Protein AF-H9F473-F1 (afdb_monomer)

Organism: Macaca mulatta (NCBI:txid9544)

Mean predicted aligned error: 12.67 Å

Secondary structure (DSSP, 8-state):
-HHHHHHHTTTTEEEETTEEEE--HHHHHHHHTTS-HHHHHHHTTT--SSB-HHHHH-TT--SS-TTT-SSBSSGGGPPPP---------

Sequence (90 aa):
GLQTLLRNSHQVFRVVNGRVHIRDWREETLWETKQPEAKQRVLSKACKTRLCWFFTHHPDGCALSADCCPFAHGPAELRPPRTTPRKKIP

Structure (mmCIF, N/CA/C/O backbone):
data_AF-H9F473-F1
#
_entry.id   AF-H9F473-F1
#
loop_
_atom_site.group_PDB
_atom_site.id
_atom_site.type_symbol
_atom_site.label_atom_id
_atom_site.label_alt_id
_atom_site.label_comp_id
_atom_site.label_asym_id
_atom_site.label_entity_id
_atom_site.label_seq_id
_atom_site.pdbx_PDB_ins_code
_atom_site.Cartn_x
_atom_site.Cartn_y
_atom_site.Cartn_z
_atom_site.occupancy
_atom_site.B_iso_or_equiv
_atom_site.auth_seq_id
_atom_site.auth_comp_id
_atom_site.auth_asym_id
_atom_site.auth_atom_id
_atom_site.pdbx_PDB_model_num
ATOM 1 N N . GLY A 1 1 ? -20.392 -9.455 4.516 1.00 91.38 1 GLY A N 1
ATOM 2 C CA . GLY A 1 1 ? -21.264 -8.260 4.596 1.00 91.38 1 GLY A CA 1
ATOM 3 C C . GLY A 1 1 ? -20.441 -6.982 4.511 1.00 91.38 1 GLY A C 1
ATOM 4 O O . GLY A 1 1 ? -19.222 -7.076 4.400 1.00 91.38 1 GLY A O 1
ATOM 5 N N . LEU A 1 2 ? -21.068 -5.801 4.591 1.00 91.44 2 LEU A N 1
ATOM 6 C CA . LEU A 1 2 ? -20.387 -4.499 4.444 1.00 91.44 2 LEU A CA 1
ATOM 7 C C . LEU A 1 2 ? -19.218 -4.318 5.428 1.00 91.44 2 LEU A C 1
ATOM 9 O O . LEU A 1 2 ? -18.134 -3.910 5.032 1.00 91.44 2 LEU A O 1
ATOM 13 N N . GLN A 1 3 ? -19.388 -4.717 6.690 1.00 90.44 3 GLN A N 1
ATOM 14 C CA . GLN A 1 3 ? -18.310 -4.671 7.685 1.00 90.44 3 GLN A CA 1
ATOM 15 C C . GLN A 1 3 ? -17.081 -5.499 7.267 1.00 90.44 3 GLN A C 1
ATOM 17 O O . GLN A 1 3 ? -15.946 -5.074 7.480 1.00 90.44 3 GLN A O 1
ATOM 22 N N . THR A 1 4 ? -17.296 -6.668 6.657 1.00 93.69 4 THR A N 1
ATOM 23 C CA . THR A 1 4 ? -16.219 -7.515 6.122 1.00 93.69 4 THR A CA 1
ATOM 24 C C . THR A 1 4 ? -15.491 -6.809 4.986 1.00 93.69 4 THR A C 1
ATOM 26 O O . THR A 1 4 ? -14.266 -6.817 4.966 1.00 93.69 4 THR A O 1
ATOM 29 N N . LEU A 1 5 ? -16.231 -6.165 4.077 1.00 92.00 5 LEU A N 1
ATOM 30 C CA . LEU A 1 5 ? -15.663 -5.403 2.965 1.00 92.00 5 LEU A CA 1
ATOM 31 C C . LEU A 1 5 ? -14.785 -4.254 3.477 1.00 92.00 5 LEU A C 1
ATOM 33 O O . LEU A 1 5 ? -13.640 -4.137 3.059 1.00 92.00 5 LEU A O 1
ATOM 37 N N . LEU A 1 6 ? -15.275 -3.467 4.439 1.00 91.19 6 LEU A N 1
ATOM 38 C CA . LEU A 1 6 ? -14.520 -2.350 5.018 1.00 91.19 6 LEU A CA 1
ATOM 39 C C . LEU A 1 6 ? -13.242 -2.812 5.735 1.00 91.19 6 LEU A C 1
ATOM 41 O O . LEU A 1 6 ? -12.212 -2.152 5.637 1.00 91.19 6 LEU A O 1
ATOM 45 N N . ARG A 1 7 ? -13.289 -3.951 6.442 1.00 84.81 7 ARG A N 1
ATOM 46 C CA . ARG A 1 7 ? -12.113 -4.511 7.133 1.00 84.81 7 ARG A CA 1
ATOM 47 C C . ARG A 1 7 ? -11.107 -5.145 6.173 1.00 84.81 7 ARG A C 1
ATOM 49 O O . ARG A 1 7 ? -9.907 -4.972 6.361 1.00 84.81 7 ARG A O 1
ATOM 56 N N . ASN A 1 8 ? -11.578 -5.874 5.164 1.00 85.62 8 ASN A N 1
ATOM 57 C CA . ASN A 1 8 ? -10.704 -6.521 4.188 1.00 85.62 8 ASN A CA 1
ATOM 58 C C . ASN A 1 8 ? -10.026 -5.468 3.299 1.00 85.62 8 ASN A C 1
ATOM 60 O O . ASN A 1 8 ? -8.804 -5.425 3.179 1.00 85.62 8 ASN A O 1
ATOM 64 N N . SER A 1 9 ? -10.814 -4.521 2.794 1.00 85.44 9 SER A N 1
ATOM 65 C CA . SER A 1 9 ? -10.365 -3.431 1.927 1.00 85.44 9 SER A CA 1
ATOM 66 C C . SER A 1 9 ? -9.948 -2.181 2.713 1.00 85.44 9 SER A C 1
ATOM 68 O O . SER A 1 9 ? -10.191 -1.054 2.283 1.00 85.44 9 SER A O 1
ATOM 70 N N . HIS A 1 10 ? -9.275 -2.359 3.853 1.00 82.12 10 HIS A N 1
ATOM 71 C CA . HIS A 1 10 ? -8.728 -1.258 4.665 1.00 82.12 10 HIS A CA 1
ATOM 72 C C . HIS A 1 10 ? -7.693 -0.396 3.911 1.00 82.12 10 HIS A C 1
ATOM 74 O O . HIS A 1 10 ? -7.387 0.723 4.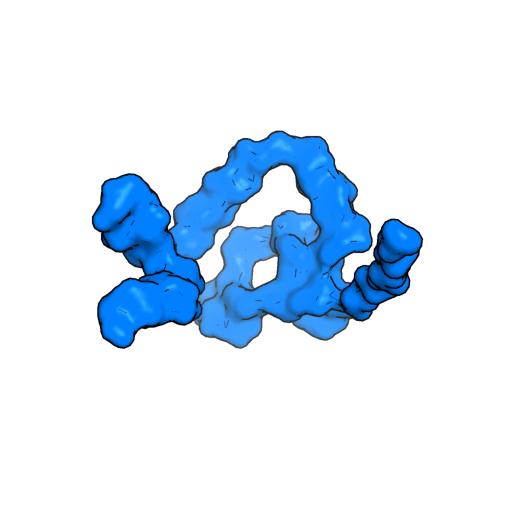323 1.00 82.12 10 HIS A O 1
ATOM 80 N N . GLN A 1 11 ? -7.166 -0.932 2.803 1.00 77.75 11 GLN A N 1
ATOM 81 C CA . GLN A 1 11 ? -6.295 -0.255 1.838 1.00 77.75 11 GLN A CA 1
ATOM 82 C C . GLN A 1 11 ? -7.022 0.787 0.982 1.00 77.75 11 GLN A C 1
ATOM 84 O O . GLN A 1 11 ? -6.396 1.481 0.203 1.00 77.75 11 GLN A O 1
ATOM 89 N N . VAL A 1 12 ? -8.347 0.851 1.056 1.00 83.06 12 VAL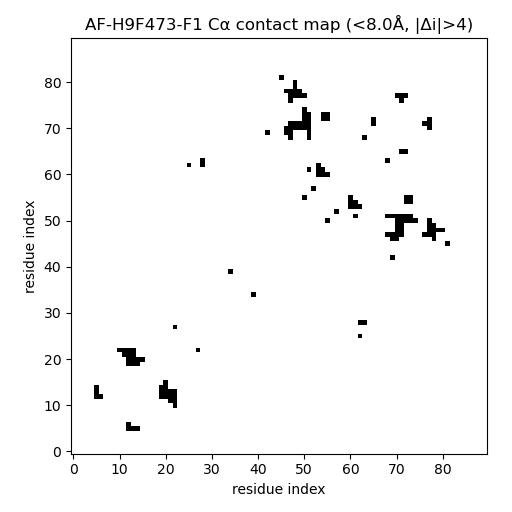 A N 1
ATOM 90 C CA . VAL A 1 12 ? -9.165 1.826 0.321 1.00 83.06 12 VAL A CA 1
ATOM 91 C C . VAL A 1 12 ? -10.043 2.580 1.305 1.00 83.06 12 VAL A C 1
ATOM 93 O O . VAL A 1 12 ? -10.212 3.788 1.189 1.00 83.06 12 VAL A O 1
ATOM 96 N N . PHE A 1 13 ? -10.557 1.887 2.322 1.00 88.44 13 PHE A N 1
ATOM 97 C CA . PHE A 1 13 ? -11.486 2.457 3.286 1.00 88.44 13 PHE A CA 1
ATOM 98 C C . PHE A 1 13 ? -10.828 2.686 4.648 1.00 88.44 13 PHE A C 1
ATOM 100 O O . PHE A 1 13 ? -10.222 1.794 5.244 1.00 88.44 13 PHE A O 1
ATOM 107 N N . ARG A 1 14 ? -11.000 3.892 5.186 1.00 86.81 14 ARG A N 1
ATOM 108 C CA . ARG A 1 14 ? -10.701 4.243 6.575 1.00 86.81 14 ARG A CA 1
ATOM 109 C C . ARG A 1 14 ? -12.017 4.496 7.300 1.00 86.81 14 ARG A C 1
ATOM 111 O O . ARG A 1 14 ? -12.806 5.326 6.871 1.00 86.81 14 ARG A O 1
ATOM 118 N N . VAL A 1 15 ? -12.238 3.805 8.417 1.00 88.31 15 VAL A N 1
ATOM 119 C CA . VAL A 1 15 ? -13.412 4.032 9.269 1.00 88.31 15 VAL A CA 1
ATOM 120 C C . VAL A 1 15 ? -12.988 4.831 10.497 1.00 88.31 15 VAL A C 1
ATOM 122 O O . VAL A 1 15 ? -12.175 4.349 11.282 1.00 88.31 15 VAL A O 1
ATOM 125 N N . VAL A 1 16 ? -13.519 6.042 10.663 1.00 87.00 16 VAL A N 1
ATOM 126 C CA . VAL A 1 16 ? -13.228 6.930 11.803 1.00 87.00 16 VAL A CA 1
ATOM 127 C C . VAL A 1 16 ? -14.548 7.418 12.376 1.00 87.00 16 VAL A C 1
ATOM 129 O O . VAL A 1 16 ? -15.389 7.918 11.636 1.00 87.00 16 VAL A O 1
ATOM 132 N N . ASN A 1 17 ? -14.755 7.258 13.686 1.00 86.12 17 ASN A N 1
ATOM 133 C CA . ASN A 1 17 ? -15.971 7.710 14.379 1.00 86.12 17 ASN A CA 1
ATOM 134 C C . ASN A 1 17 ? -17.279 7.256 13.692 1.00 86.12 17 ASN A C 1
ATOM 136 O O . ASN A 1 17 ? -18.228 8.025 13.567 1.00 86.12 17 ASN A O 1
ATOM 140 N N . GLY A 1 18 ? -17.305 6.020 13.179 1.00 86.50 18 GLY A N 1
ATOM 141 C CA . GLY A 1 18 ? -18.466 5.455 12.478 1.00 86.50 18 GLY A CA 1
ATOM 142 C C . GLY A 1 18 ? -18.682 5.953 11.042 1.00 86.50 18 GLY A C 1
ATOM 143 O O . GLY A 1 18 ? -19.633 5.519 10.399 1.00 86.50 18 GLY A O 1
ATOM 144 N N . ARG A 1 19 ? -17.809 6.815 10.508 1.00 89.81 19 ARG A N 1
ATOM 145 C CA . ARG A 1 19 ? -17.852 7.285 9.115 1.00 89.81 19 ARG A CA 1
ATOM 146 C C . ARG A 1 19 ? -16.827 6.550 8.270 1.00 89.81 19 ARG A C 1
ATOM 148 O O . ARG A 1 19 ? -15.707 6.307 8.717 1.00 89.81 19 ARG A O 1
ATOM 155 N N . VAL A 1 20 ? -17.214 6.208 7.046 1.00 90.06 20 VAL A N 1
ATOM 156 C CA . VAL A 1 20 ? -16.324 5.596 6.058 1.00 90.06 20 VAL A CA 1
ATOM 157 C C . VAL A 1 20 ? -15.750 6.697 5.178 1.00 90.06 20 VAL A C 1
ATOM 159 O O . VAL A 1 20 ? -16.492 7.455 4.562 1.00 90.06 20 VAL A O 1
ATOM 162 N N . HIS A 1 21 ? -14.429 6.759 5.113 1.00 86.75 21 HIS A N 1
ATOM 163 C CA . HIS A 1 21 ? -13.669 7.639 4.241 1.00 86.75 21 HIS A CA 1
ATOM 164 C C . HIS A 1 21 ? -12.933 6.792 3.209 1.00 86.75 21 HIS A C 1
ATOM 166 O O . HIS A 1 21 ? -12.398 5.730 3.546 1.00 86.75 21 HIS A O 1
ATOM 172 N N . ILE A 1 22 ? -12.879 7.266 1.967 1.00 85.19 22 ILE A N 1
ATOM 173 C CA . ILE A 1 22 ? -11.924 6.742 0.992 1.00 85.19 22 ILE A CA 1
ATOM 174 C C . ILE A 1 22 ? -10.571 7.349 1.353 1.00 85.19 22 ILE A C 1
ATOM 176 O O . ILE A 1 22 ? -10.466 8.554 1.574 1.00 85.19 22 ILE A O 1
ATOM 180 N N . ARG A 1 23 ? -9.556 6.505 1.501 1.00 79.31 23 ARG A N 1
ATOM 181 C CA . ARG A 1 23 ? -8.196 6.953 1.776 1.00 79.31 23 ARG A CA 1
ATOM 182 C C . ARG A 1 23 ? -7.620 7.575 0.511 1.00 79.31 23 ARG A C 1
ATOM 184 O O . ARG A 1 23 ? -7.514 6.894 -0.506 1.00 79.31 23 ARG A O 1
ATOM 191 N N . ASP A 1 24 ? -7.208 8.832 0.605 1.00 75.75 24 ASP A N 1
ATOM 192 C CA . ASP A 1 24 ? -6.306 9.422 -0.374 1.00 75.75 24 ASP A CA 1
ATOM 193 C C . ASP A 1 24 ? -4.865 9.186 0.088 1.00 75.75 24 ASP A C 1
ATOM 195 O O . ASP A 1 24 ? -4.398 9.759 1.076 1.00 75.75 24 ASP A O 1
ATOM 199 N N . TRP A 1 25 ? -4.155 8.301 -0.613 1.00 66.94 25 TRP A N 1
ATOM 200 C CA . TRP A 1 25 ? -2.770 7.989 -0.267 1.00 66.94 25 TRP A CA 1
ATOM 201 C C . TRP A 1 25 ? -1.787 9.125 -0.570 1.00 66.94 25 TRP A C 1
ATOM 203 O O . TRP A 1 25 ? -0.692 9.117 -0.009 1.00 66.94 25 TRP A O 1
ATOM 213 N N . ARG A 1 26 ? -2.174 10.109 -1.399 1.00 62.97 26 ARG A N 1
ATOM 214 C CA . ARG A 1 26 ? -1.383 11.322 -1.669 1.00 62.97 26 ARG A CA 1
ATOM 215 C C . ARG A 1 26 ? -1.406 12.263 -0.466 1.00 62.97 26 ARG A C 1
ATOM 217 O O . ARG A 1 26 ? -0.381 12.828 -0.092 1.00 62.97 26 ARG A O 1
ATOM 224 N N . GLU A 1 27 ? -2.560 12.392 0.181 1.00 57.62 27 GLU A N 1
ATOM 225 C CA . GLU A 1 27 ? -2.694 13.160 1.422 1.00 57.62 27 GLU A CA 1
ATOM 226 C C . GLU A 1 27 ? -2.172 12.371 2.633 1.00 57.62 27 GLU A C 1
ATOM 228 O O . GLU A 1 27 ? -1.707 12.965 3.612 1.00 57.62 27 GLU A O 1
ATOM 233 N N . GLU A 1 28 ? -2.172 11.028 2.571 1.00 54.75 28 GLU A N 1
ATOM 234 C CA . GLU A 1 28 ? -1.685 10.219 3.688 1.00 54.75 28 GLU A CA 1
ATOM 235 C C . GLU A 1 28 ? -0.194 10.403 3.995 1.00 54.75 28 GLU A C 1
ATOM 237 O O . GLU A 1 28 ? 0.232 10.444 5.151 1.00 54.75 28 GLU A O 1
ATOM 242 N N . THR A 1 29 ? 0.616 10.579 2.961 1.00 51.97 29 THR A N 1
ATOM 243 C CA . THR A 1 29 ? 2.051 10.820 3.116 1.00 51.97 29 THR A CA 1
ATOM 244 C C . THR A 1 29 ? 2.369 12.081 3.932 1.00 51.97 29 THR A C 1
ATOM 246 O O . THR A 1 29 ? 3.407 12.140 4.592 1.00 51.97 29 THR A O 1
ATOM 249 N N . LEU A 1 30 ? 1.454 13.056 3.996 1.00 46.38 30 LEU A N 1
ATOM 250 C CA . LEU A 1 30 ? 1.634 14.286 4.774 1.00 46.38 30 LEU A CA 1
ATOM 251 C C . LEU A 1 30 ? 1.318 14.119 6.272 1.00 46.38 30 LEU A C 1
ATOM 253 O O . LEU A 1 30 ? 1.980 14.754 7.095 1.00 46.38 30 LEU A O 1
ATOM 257 N N . TRP A 1 31 ? 0.360 13.265 6.668 1.00 43.84 31 TRP A N 1
ATOM 258 C CA . TRP A 1 31 ? 0.078 13.051 8.104 1.00 43.84 31 TRP A CA 1
ATOM 259 C C . TRP A 1 31 ? 1.063 12.081 8.758 1.00 43.84 31 TRP A C 1
ATOM 261 O O . TRP A 1 31 ? 1.349 12.242 9.944 1.00 43.84 31 TRP A O 1
ATOM 271 N N . GLU A 1 32 ? 1.637 11.128 8.016 1.00 48.31 32 GLU A N 1
ATOM 272 C CA . GLU A 1 32 ? 2.717 10.286 8.554 1.00 48.31 32 GLU A CA 1
ATOM 273 C C . GLU A 1 32 ? 4.019 11.080 8.746 1.00 48.31 32 GLU A C 1
ATOM 275 O O . GLU A 1 32 ? 4.762 10.814 9.689 1.00 48.31 32 GLU A O 1
ATOM 280 N N . THR A 1 33 ? 4.234 12.143 7.960 1.00 46.53 33 THR A N 1
ATOM 281 C CA . THR A 1 33 ? 5.338 13.107 8.156 1.00 46.53 33 THR A CA 1
ATOM 282 C C . THR A 1 33 ? 5.185 13.928 9.450 1.00 46.53 33 THR A C 1
ATOM 284 O O . THR A 1 33 ? 6.155 14.492 9.949 1.00 46.53 33 THR A O 1
ATOM 287 N N . LYS A 1 34 ? 3.990 13.957 10.063 1.00 42.19 34 LYS A N 1
ATOM 288 C CA . LYS A 1 34 ? 3.772 14.516 11.411 1.00 42.19 34 LYS A CA 1
ATOM 289 C C . LYS A 1 34 ? 4.024 13.515 12.548 1.00 42.19 34 LYS A C 1
ATOM 291 O O . LYS A 1 34 ? 3.696 13.813 13.697 1.00 42.19 34 LYS A O 1
ATOM 296 N N . GLN A 1 35 ? 4.584 12.334 12.287 1.00 47.06 35 GLN A N 1
ATOM 297 C CA . GLN A 1 35 ? 5.138 11.514 13.366 1.00 47.06 35 GLN A CA 1
ATOM 298 C C . GLN A 1 35 ? 6.506 12.085 13.775 1.00 47.06 35 GLN A C 1
ATOM 300 O O . GLN A 1 35 ? 7.312 12.414 12.909 1.00 47.06 35 GLN A O 1
ATOM 305 N N . PRO A 1 36 ? 6.792 12.217 15.081 1.00 40.56 36 PRO A N 1
ATOM 306 C CA . PRO A 1 36 ? 8.015 12.849 15.557 1.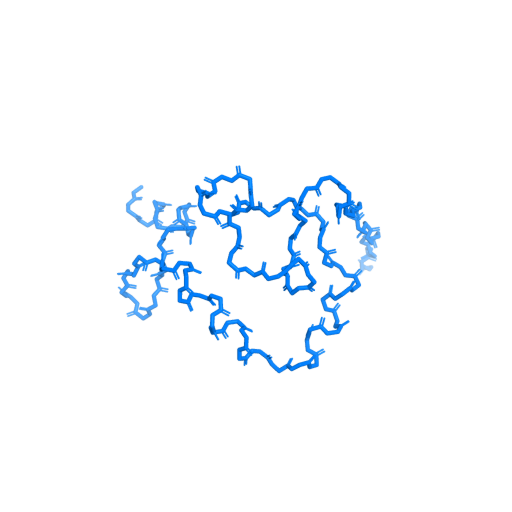00 40.56 36 PRO A CA 1
ATOM 307 C C . PRO A 1 36 ? 9.249 12.109 15.027 1.00 40.56 36 PRO A C 1
ATOM 309 O O . PRO A 1 36 ? 9.308 10.877 15.063 1.00 40.56 36 PRO A O 1
ATOM 312 N N . GLU A 1 37 ? 10.253 12.874 14.595 1.00 50.81 37 GLU A N 1
ATOM 313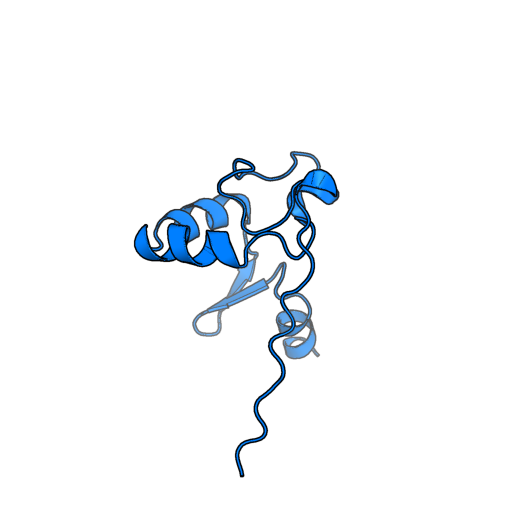 C CA . GLU A 1 37 ? 11.510 12.434 13.962 1.00 50.81 37 GLU A CA 1
ATOM 314 C C . GLU A 1 37 ? 12.239 11.308 14.728 1.00 50.81 37 GLU A C 1
ATOM 316 O O . GLU A 1 37 ? 12.987 10.509 14.157 1.00 50.81 37 GLU A O 1
ATOM 321 N N . ALA A 1 38 ? 11.959 11.169 16.027 1.00 46.31 38 ALA A N 1
ATOM 322 C CA . ALA A 1 38 ? 12.427 10.077 16.873 1.00 46.31 38 ALA A CA 1
ATOM 323 C C . ALA A 1 38 ? 11.980 8.675 16.396 1.00 46.31 38 ALA A C 1
ATOM 325 O O . ALA A 1 38 ? 12.736 7.714 16.547 1.00 46.31 38 ALA A O 1
ATOM 326 N N . LYS A 1 39 ? 10.794 8.527 15.780 1.00 46.03 39 LYS A N 1
ATOM 327 C CA . LYS A 1 39 ? 10.338 7.246 15.199 1.00 46.03 39 LYS A CA 1
ATOM 328 C C . LYS A 1 39 ? 10.972 6.947 13.841 1.00 46.03 39 LYS A C 1
ATOM 330 O O . LYS A 1 39 ? 11.168 5.771 13.532 1.00 46.03 39 LYS A O 1
ATOM 335 N N . GLN A 1 40 ? 11.353 7.974 13.076 1.00 50.34 40 GLN A N 1
ATOM 336 C CA . GLN A 1 40 ? 12.007 7.836 11.768 1.00 50.34 40 GLN A CA 1
ATOM 337 C C . GLN A 1 40 ? 13.307 7.020 11.885 1.00 50.34 40 GLN A C 1
ATOM 339 O O . GLN A 1 40 ? 13.533 6.088 11.115 1.00 50.34 40 GLN A O 1
ATOM 344 N N . ARG A 1 41 ? 14.121 7.305 12.916 1.00 45.44 41 ARG A N 1
ATOM 345 C CA . ARG A 1 41 ? 15.398 6.613 13.193 1.00 45.44 41 ARG A CA 1
ATOM 346 C C . ARG A 1 41 ? 15.233 5.186 13.729 1.00 45.44 41 ARG A C 1
ATOM 348 O O . ARG A 1 41 ? 16.118 4.350 13.552 1.00 45.44 41 ARG A O 1
ATOM 355 N N . VAL A 1 42 ? 14.114 4.889 14.392 1.00 47.34 42 VAL A N 1
ATOM 356 C CA . VAL A 1 42 ? 13.810 3.541 14.905 1.00 47.34 42 VAL A CA 1
ATOM 357 C C . VAL A 1 42 ? 13.260 2.649 13.791 1.00 47.34 42 VAL A C 1
ATOM 359 O O . VAL A 1 42 ? 13.622 1.471 13.722 1.00 47.34 42 VAL A O 1
ATOM 362 N N . LEU A 1 43 ? 12.480 3.210 12.858 1.00 50.16 43 LEU A N 1
ATOM 363 C CA . LEU A 1 43 ? 12.038 2.491 11.664 1.00 50.16 43 LEU A CA 1
ATOM 364 C C . LEU A 1 43 ? 13.225 2.029 10.813 1.00 50.16 43 LEU A C 1
ATOM 366 O O . LEU A 1 43 ? 13.190 0.918 10.296 1.00 50.16 43 LEU A O 1
ATOM 370 N N . SER A 1 44 ? 14.312 2.802 10.734 1.00 52.38 44 SER A N 1
ATOM 371 C CA . SER A 1 44 ? 15.498 2.483 9.922 1.00 52.38 44 SER A CA 1
ATOM 372 C C . SER A 1 44 ? 16.100 1.092 10.1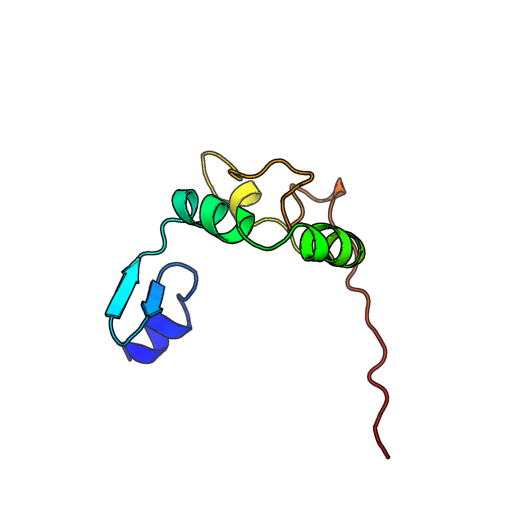93 1.00 52.38 44 SER A C 1
ATOM 374 O O . SER A 1 44 ? 16.728 0.520 9.305 1.00 52.38 44 SER A O 1
ATOM 376 N N . LYS A 1 45 ? 15.891 0.507 11.384 1.00 51.72 45 LYS A N 1
ATOM 377 C CA . LYS A 1 45 ? 16.405 -0.834 11.734 1.00 51.72 45 LYS A CA 1
ATOM 378 C C . LYS A 1 45 ? 15.492 -2.004 11.329 1.00 51.72 45 LYS A C 1
ATOM 380 O O . LYS A 1 45 ? 15.979 -3.134 11.289 1.00 51.72 45 LYS A O 1
ATOM 385 N N . ALA A 1 46 ? 14.214 -1.762 11.025 1.00 58.00 46 ALA A N 1
ATOM 386 C CA . ALA A 1 46 ? 13.229 -2.786 10.626 1.00 58.00 46 ALA A CA 1
ATOM 387 C C . ALA A 1 46 ? 12.456 -2.444 9.330 1.00 58.00 46 ALA A C 1
ATOM 389 O O . ALA A 1 46 ? 11.574 -3.190 8.907 1.00 58.00 46 ALA A O 1
ATOM 390 N N . CYS A 1 47 ? 12.791 -1.317 8.706 1.00 68.62 47 CYS A N 1
ATOM 391 C CA . CYS A 1 47 ? 12.208 -0.793 7.480 1.00 68.62 47 CYS A CA 1
ATOM 392 C C . CYS A 1 47 ? 12.674 -1.596 6.254 1.00 68.62 47 CYS A C 1
ATOM 394 O O . CYS A 1 47 ? 13.815 -2.078 6.203 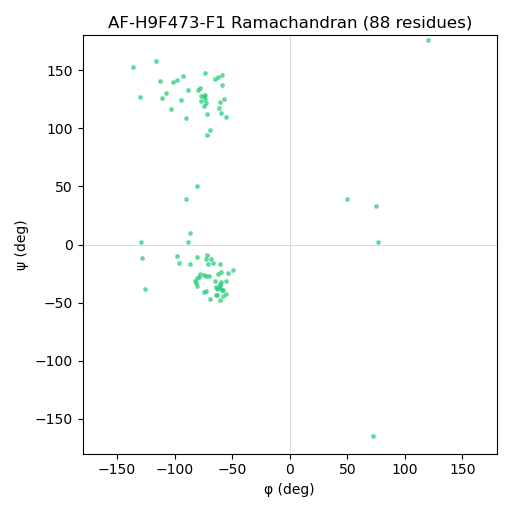1.00 68.62 47 CYS A O 1
ATOM 396 N N . LYS A 1 48 ? 11.785 -1.698 5.260 1.00 77.44 48 LYS A N 1
ATOM 397 C CA . LYS A 1 48 ? 11.983 -2.363 3.964 1.00 77.44 48 LYS A CA 1
ATOM 398 C C . LYS A 1 48 ? 11.952 -3.897 3.980 1.00 77.44 48 LYS A C 1
ATOM 400 O O . LYS A 1 48 ? 12.614 -4.532 3.177 1.00 77.44 48 LYS A O 1
ATOM 405 N N . THR A 1 49 ? 11.160 -4.524 4.852 1.00 81.12 49 THR A N 1
ATOM 406 C CA . THR A 1 49 ? 10.954 -5.996 4.843 1.00 81.12 49 THR A CA 1
ATOM 407 C C . THR A 1 49 ? 9.950 -6.491 3.799 1.00 81.12 49 THR A C 1
ATOM 409 O O . THR A 1 49 ? 9.819 -7.692 3.570 1.00 81.12 49 THR A O 1
ATOM 412 N N . ARG A 1 50 ? 9.216 -5.570 3.168 1.00 81.12 50 ARG A N 1
ATOM 413 C CA . ARG A 1 50 ? 8.236 -5.832 2.108 1.00 81.12 50 ARG A CA 1
ATOM 414 C C . ARG A 1 50 ? 8.406 -4.802 0.996 1.00 81.12 50 ARG A C 1
ATOM 416 O O . ARG A 1 50 ? 8.827 -3.676 1.269 1.00 81.12 50 ARG A O 1
ATOM 423 N N . LEU A 1 51 ? 8.046 -5.184 -0.228 1.00 85.81 51 LEU A N 1
ATOM 424 C CA . LEU A 1 51 ? 8.007 -4.274 -1.372 1.00 85.81 51 LEU A CA 1
ATOM 425 C C . LEU A 1 51 ? 6.951 -3.185 -1.168 1.00 85.81 51 LEU A C 1
ATOM 427 O O . LEU A 1 51 ? 5.879 -3.431 -0.609 1.00 85.81 51 LEU A O 1
ATOM 431 N N . CYS A 1 52 ? 7.274 -1.978 -1.621 1.00 85.25 52 CYS A N 1
ATOM 432 C CA . CYS A 1 52 ? 6.360 -0.851 -1.632 1.00 85.25 52 CYS A CA 1
ATOM 433 C C . CYS A 1 52 ? 5.301 -1.081 -2.700 1.00 85.25 52 CYS A C 1
ATOM 435 O O . CYS A 1 52 ? 5.592 -1.041 -3.893 1.00 85.25 52 CYS A O 1
ATOM 437 N N . TRP A 1 53 ? 4.060 -1.290 -2.267 1.00 83.56 53 TRP A N 1
ATOM 438 C CA . TRP A 1 53 ? 2.949 -1.517 -3.184 1.00 83.56 53 TRP A CA 1
ATOM 439 C C . TRP A 1 53 ? 2.766 -0.347 -4.161 1.00 83.56 53 TRP A C 1
ATOM 441 O O . TRP A 1 53 ? 2.559 -0.583 -5.345 1.00 83.56 53 TRP A O 1
ATOM 451 N N . PHE A 1 54 ? 2.929 0.901 -3.700 1.00 81.75 54 PHE A N 1
ATOM 452 C CA . PHE A 1 54 ? 2.825 2.089 -4.559 1.00 81.75 54 PHE A CA 1
ATOM 453 C C . PHE A 1 54 ? 3.897 2.118 -5.636 1.00 81.75 54 PHE A C 1
ATOM 455 O O . PHE A 1 54 ? 3.595 2.381 -6.790 1.00 81.75 54 PHE A O 1
ATOM 462 N N . PHE A 1 55 ? 5.136 1.790 -5.280 1.00 83.81 55 PHE A N 1
ATOM 463 C CA . PHE A 1 55 ? 6.204 1.697 -6.265 1.00 83.81 55 PHE A CA 1
ATOM 464 C C . PHE A 1 55 ? 5.914 0.619 -7.321 1.00 83.81 55 PHE A C 1
ATOM 466 O O . PHE A 1 55 ? 6.219 0.810 -8.491 1.00 83.81 55 PHE A O 1
ATOM 473 N N . THR A 1 56 ? 5.315 -0.505 -6.921 1.00 82.62 56 THR A N 1
ATOM 474 C CA . THR A 1 56 ? 5.047 -1.632 -7.827 1.00 82.62 56 THR A CA 1
ATOM 475 C C . THR A 1 56 ? 3.770 -1.472 -8.661 1.00 82.62 56 THR A C 1
ATOM 477 O O . THR A 1 56 ? 3.716 -1.988 -9.773 1.00 82.62 56 THR A O 1
ATOM 480 N N . HIS A 1 57 ? 2.736 -0.805 -8.143 1.00 79.25 57 HIS A N 1
ATOM 481 C CA . HIS A 1 57 ? 1.387 -0.849 -8.725 1.00 79.25 57 HIS A CA 1
ATOM 482 C C . HIS A 1 57 ? 0.749 0.514 -8.997 1.00 79.25 57 HIS A C 1
ATOM 484 O O . HIS A 1 57 ? -0.283 0.562 -9.665 1.00 79.25 57 HIS A O 1
ATOM 490 N N . HIS A 1 58 ? 1.312 1.615 -8.495 1.00 79.44 58 HIS A N 1
ATOM 491 C CA . HIS A 1 58 ? 0.778 2.941 -8.783 1.00 79.44 58 HIS A CA 1
ATOM 492 C C . HIS A 1 58 ? 1.407 3.488 -10.077 1.00 79.44 58 HIS A C 1
ATOM 494 O O . HIS A 1 58 ? 2.631 3.444 -10.204 1.00 79.44 58 HIS A O 1
ATOM 500 N N . PRO A 1 59 ? 0.618 4.033 -11.021 1.00 78.69 59 PRO A N 1
ATOM 501 C CA . PRO A 1 59 ? 1.140 4.546 -12.292 1.00 78.69 59 PRO A CA 1
ATOM 502 C C . PRO A 1 59 ? 2.151 5.688 -12.111 1.00 78.69 59 PRO A C 1
ATOM 504 O O . PRO A 1 59 ? 3.128 5.747 -12.850 1.00 78.69 59 PRO A O 1
ATOM 507 N N . ASP A 1 60 ? 1.970 6.534 -11.089 1.00 79.44 60 ASP A N 1
ATOM 508 C CA . ASP A 1 60 ? 2.913 7.618 -10.754 1.00 79.44 60 ASP A CA 1
ATOM 509 C C . ASP A 1 60 ? 4.038 7.167 -9.792 1.00 79.44 60 ASP A C 1
ATOM 511 O O . ASP A 1 60 ? 4.849 7.978 -9.350 1.00 79.44 60 ASP A O 1
ATOM 515 N N . GLY A 1 61 ? 4.074 5.886 -9.406 1.00 81.44 61 GLY A N 1
ATOM 516 C CA . GLY A 1 61 ? 5.008 5.360 -8.409 1.00 81.44 61 GLY A CA 1
ATOM 517 C C . GLY A 1 61 ? 4.701 5.792 -6.969 1.00 81.44 61 GLY A C 1
ATOM 518 O O . GLY A 1 61 ? 3.599 6.234 -6.635 1.00 81.44 61 GLY A O 1
ATOM 519 N N . CYS A 1 62 ? 5.675 5.608 -6.073 1.00 82.44 62 CYS A N 1
ATOM 520 C CA . CYS A 1 62 ? 5.545 6.018 -4.676 1.00 82.44 62 CYS A CA 1
ATOM 521 C C . CYS A 1 62 ? 5.803 7.522 -4.519 1.00 82.44 62 CYS A C 1
ATOM 523 O O . CYS A 1 62 ? 6.819 8.024 -4.987 1.00 82.44 62 CYS A O 1
ATOM 525 N N . ALA A 1 63 ? 4.926 8.217 -3.791 1.00 79.44 63 ALA A N 1
ATOM 526 C CA . ALA A 1 63 ? 5.061 9.649 -3.515 1.00 79.44 63 ALA A CA 1
ATOM 527 C C . ALA A 1 63 ? 6.179 9.997 -2.507 1.00 79.44 63 ALA A C 1
ATOM 529 O O . ALA A 1 63 ? 6.526 11.165 -2.354 1.00 79.44 63 ALA A O 1
ATOM 530 N N . LEU A 1 64 ? 6.731 9.006 -1.795 1.00 75.56 64 LEU A N 1
ATOM 531 C CA . LEU A 1 64 ? 7.831 9.204 -0.850 1.00 75.56 64 LEU A CA 1
ATOM 532 C C . LEU A 1 64 ? 9.183 8.991 -1.531 1.00 75.56 64 LEU A C 1
ATOM 534 O O . LEU A 1 64 ? 9.344 8.072 -2.333 1.00 75.56 64 LEU A O 1
ATOM 538 N N . SER A 1 65 ? 10.194 9.759 -1.122 1.00 75.06 65 SER A N 1
ATOM 539 C CA . SER A 1 65 ? 11.589 9.438 -1.437 1.00 75.06 65 SER A CA 1
ATOM 540 C C . SER A 1 65 ? 11.956 8.058 -0.884 1.00 75.06 65 SER A C 1
ATOM 542 O O . SER A 1 65 ? 11.497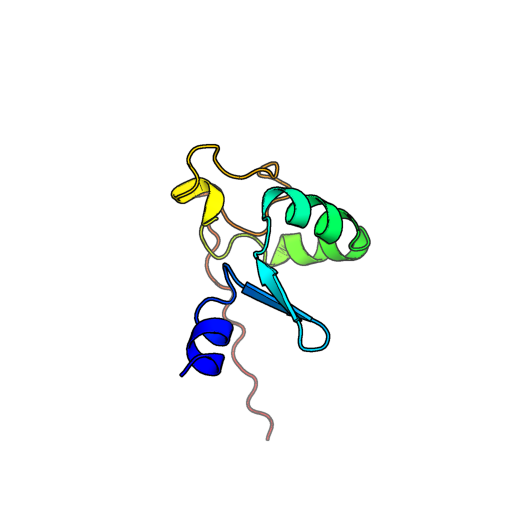 7.670 0.194 1.00 75.06 65 SER A O 1
ATOM 544 N N . ALA A 1 66 ? 12.821 7.329 -1.590 1.00 72.81 66 ALA A N 1
ATOM 545 C CA . ALA A 1 66 ? 13.232 5.973 -1.221 1.00 72.81 66 ALA A CA 1
ATOM 546 C C . ALA A 1 66 ? 13.800 5.871 0.212 1.00 72.81 66 ALA A C 1
ATOM 548 O O . ALA A 1 66 ? 13.605 4.862 0.890 1.00 72.81 66 ALA A O 1
ATOM 549 N N . ASP A 1 67 ? 14.441 6.930 0.710 1.00 72.62 67 ASP A N 1
ATOM 550 C CA . ASP A 1 67 ? 14.985 6.995 2.074 1.00 72.62 67 ASP A CA 1
ATOM 551 C C . ASP A 1 67 ? 13.911 7.166 3.159 1.00 72.62 67 ASP A C 1
ATOM 553 O O . ASP A 1 67 ? 14.098 6.743 4.302 1.00 72.62 67 ASP A O 1
ATOM 557 N N . CYS A 1 68 ? 12.769 7.755 2.799 1.00 73.12 68 CYS A N 1
ATOM 558 C CA . CYS A 1 68 ? 11.648 8.012 3.700 1.00 73.12 68 CYS A CA 1
ATOM 559 C C . CYS A 1 68 ? 10.569 6.926 3.625 1.00 73.12 68 CYS A C 1
ATOM 561 O O . CYS A 1 68 ? 9.728 6.844 4.520 1.00 73.12 68 CYS A O 1
ATOM 563 N N . CYS A 1 69 ? 10.573 6.090 2.583 1.00 78.62 69 CYS A N 1
ATOM 564 C CA . CYS A 1 69 ? 9.580 5.038 2.435 1.00 78.62 69 CYS A CA 1
ATOM 565 C C . CYS A 1 69 ? 9.850 3.867 3.401 1.00 78.62 69 CYS A C 1
ATOM 567 O O . CYS A 1 69 ? 10.950 3.305 3.401 1.00 78.62 69 CYS A O 1
ATOM 569 N N . PRO A 1 70 ? 8.849 3.435 4.197 1.00 76.62 70 PRO A N 1
ATOM 570 C CA . PRO A 1 70 ? 8.981 2.283 5.089 1.00 76.62 70 PRO A CA 1
ATOM 571 C C . PRO A 1 70 ? 9.096 0.934 4.349 1.00 76.62 70 PRO A C 1
ATOM 573 O O . PRO A 1 70 ? 9.422 -0.094 4.957 1.00 76.62 70 PRO A O 1
ATOM 576 N N . PHE A 1 71 ? 8.815 0.922 3.046 1.00 81.19 71 PHE A N 1
ATOM 577 C CA . PHE A 1 71 ? 8.793 -0.252 2.181 1.00 81.19 71 PHE A CA 1
ATOM 578 C C . PHE A 1 71 ? 9.871 -0.160 1.091 1.00 81.19 71 PHE A C 1
ATOM 580 O O . PHE A 1 71 ? 10.330 0.921 0.743 1.00 81.19 71 PHE A O 1
ATOM 587 N N . ALA A 1 72 ? 10.270 -1.302 0.537 1.00 87.44 72 ALA A N 1
ATOM 588 C CA . ALA A 1 72 ? 11.333 -1.390 -0.462 1.00 87.44 72 ALA A CA 1
ATOM 589 C C . ALA A 1 72 ? 10.861 -0.941 -1.859 1.00 87.44 72 ALA A C 1
ATOM 591 O O . ALA A 1 72 ? 9.929 -1.533 -2.408 1.00 87.44 72 ALA A O 1
ATOM 592 N N . HIS A 1 73 ? 11.523 0.045 -2.471 1.00 88.12 73 HIS A N 1
ATOM 593 C CA . HIS A 1 73 ? 11.312 0.477 -3.865 1.00 88.12 73 HIS A CA 1
ATOM 594 C C . HIS A 1 73 ? 12.045 -0.441 -4.856 1.00 88.12 73 HIS A C 1
ATOM 596 O O . HIS A 1 73 ? 12.808 -0.008 -5.714 1.00 88.12 73 HIS A O 1
ATOM 602 N N . GLY A 1 74 ? 11.837 -1.748 -4.699 1.00 84.62 74 GLY A N 1
ATOM 603 C CA . GLY A 1 74 ? 12.463 -2.789 -5.504 1.00 84.62 74 GLY A CA 1
ATOM 604 C C . GLY A 1 74 ? 13.301 -3.776 -4.684 1.00 84.62 74 GLY A C 1
ATOM 605 O O . GLY A 1 74 ? 13.460 -3.620 -3.471 1.00 84.62 74 GLY A O 1
ATOM 606 N N . PRO A 1 75 ? 13.842 -4.820 -5.334 1.00 82.50 75 PRO A N 1
ATOM 607 C CA . PRO A 1 75 ? 14.539 -5.910 -4.650 1.00 82.50 75 PRO A CA 1
ATOM 608 C C . PRO A 1 75 ? 15.827 -5.476 -3.943 1.00 82.50 75 PRO A C 1
ATOM 610 O O . PRO A 1 75 ? 16.153 -6.025 -2.897 1.00 82.50 75 PRO A O 1
ATOM 613 N N . ALA A 1 76 ? 16.528 -4.471 -4.479 1.00 83.00 76 ALA A N 1
ATOM 614 C CA . ALA A 1 76 ? 17.781 -3.961 -3.913 1.00 83.00 76 ALA A CA 1
ATOM 615 C C . ALA A 1 76 ? 17.605 -3.376 -2.501 1.00 83.00 76 ALA A C 1
ATOM 617 O O . ALA A 1 76 ? 18.540 -3.347 -1.706 1.00 83.00 76 ALA A O 1
ATOM 618 N N . GLU A 1 77 ? 16.393 -2.928 -2.181 1.00 83.81 77 GLU A N 1
ATOM 619 C CA . GLU A 1 77 ? 16.073 -2.343 -0.888 1.00 83.81 77 GLU A CA 1
ATOM 620 C C . GLU A 1 77 ? 15.423 -3.333 0.088 1.00 83.81 77 GLU A C 1
ATOM 622 O O . GLU A 1 77 ? 15.256 -3.012 1.268 1.00 83.81 77 GLU A O 1
ATOM 627 N N . LEU A 1 78 ? 15.037 -4.521 -0.388 1.00 84.75 78 LEU A N 1
ATOM 628 C CA . LEU A 1 78 ? 14.288 -5.505 0.382 1.00 84.75 78 LEU A CA 1
ATOM 629 C C . LEU A 1 78 ? 15.197 -6.203 1.401 1.00 84.75 78 LEU A C 1
ATOM 631 O O . LEU A 1 78 ? 16.161 -6.881 1.053 1.00 84.75 78 LEU A O 1
ATOM 635 N N . ARG A 1 79 ? 14.866 -6.066 2.684 1.00 81.62 79 ARG A N 1
ATOM 636 C CA . ARG A 1 79 ? 15.572 -6.706 3.796 1.00 81.62 79 ARG A CA 1
ATOM 637 C C . ARG A 1 79 ? 14.855 -7.981 4.236 1.00 81.62 79 ARG A C 1
ATOM 639 O O . ARG A 1 79 ? 13.626 -7.987 4.322 1.00 81.62 79 ARG A O 1
ATOM 646 N N . PRO A 1 80 ? 15.590 -9.046 4.591 1.00 75.62 80 PRO A N 1
ATOM 647 C CA . PRO A 1 80 ? 14.969 -10.238 5.147 1.00 75.62 80 PRO A CA 1
ATOM 648 C C . PRO A 1 80 ? 14.267 -9.903 6.476 1.00 75.62 80 PRO A C 1
ATOM 650 O O . PRO A 1 80 ? 14.770 -9.076 7.251 1.00 75.62 80 PRO A O 1
ATOM 653 N N . PRO A 1 81 ? 13.115 -10.531 6.777 1.00 67.31 81 PRO A N 1
ATOM 654 C CA . PRO A 1 81 ? 12.460 -10.377 8.067 1.00 67.31 81 PRO A CA 1
ATOM 655 C C . PRO A 1 81 ? 13.423 -10.772 9.188 1.00 67.31 81 PRO A C 1
ATOM 657 O O . PRO A 1 81 ? 13.953 -11.882 9.200 1.00 67.31 81 PRO A O 1
ATOM 660 N N . ARG A 1 82 ? 13.643 -9.884 10.162 1.00 65.44 82 ARG A N 1
ATOM 661 C CA . ARG A 1 82 ? 14.342 -10.259 11.396 1.00 65.44 82 ARG A CA 1
ATOM 662 C C . ARG A 1 82 ? 13.400 -11.133 12.219 1.00 65.44 82 ARG A C 1
ATOM 664 O O . ARG A 1 82 ? 12.569 -10.618 12.961 1.00 65.44 82 ARG A O 1
ATOM 671 N N . THR A 1 83 ? 13.502 -12.449 12.076 1.00 57.72 83 THR A N 1
ATOM 672 C CA . THR A 1 83 ? 12.815 -13.392 12.959 1.00 57.72 83 THR A CA 1
ATOM 673 C C . THR A 1 83 ? 13.470 -13.316 14.335 1.00 57.72 83 THR A C 1
ATOM 675 O O . THR A 1 83 ? 14.524 -13.910 14.559 1.00 57.72 83 THR A O 1
ATOM 678 N N . THR A 1 84 ? 12.890 -12.567 15.271 1.00 56.88 84 THR A N 1
ATOM 679 C CA . THR A 1 84 ? 13.244 -12.754 16.679 1.00 56.88 84 THR A CA 1
ATOM 680 C C . THR A 1 84 ? 12.594 -14.060 17.144 1.00 56.88 84 THR A C 1
ATOM 682 O O . THR A 1 84 ? 11.383 -14.234 16.969 1.00 56.88 84 THR A O 1
ATOM 685 N N . PRO A 1 85 ? 13.355 -15.023 17.695 1.00 51.31 85 PRO A N 1
ATOM 686 C CA . PRO A 1 85 ? 12.751 -16.211 18.274 1.00 51.31 85 PRO A CA 1
ATOM 687 C C . PRO A 1 85 ? 11.834 -15.762 19.415 1.00 51.31 85 PRO A C 1
ATOM 689 O O . PRO A 1 85 ? 12.264 -15.064 20.336 1.00 51.31 85 PRO A O 1
ATOM 692 N N . ARG A 1 86 ? 10.548 -16.125 19.333 1.00 56.56 86 ARG A N 1
ATOM 693 C CA . ARG A 1 86 ? 9.587 -15.922 20.422 1.00 56.56 86 ARG A CA 1
ATOM 694 C C . ARG A 1 86 ? 10.159 -16.586 21.677 1.00 56.56 86 ARG A C 1
ATOM 696 O O . ARG A 1 86 ? 10.211 -17.813 21.740 1.00 56.56 86 ARG A O 1
ATOM 703 N N . LYS A 1 87 ? 10.581 -15.799 22.673 1.00 53.97 87 LYS A N 1
ATOM 704 C CA . LYS A 1 87 ? 10.825 -16.329 24.020 1.00 53.97 87 LYS A CA 1
ATOM 705 C C . LYS A 1 87 ? 9.496 -16.907 24.508 1.00 53.97 87 LYS A C 1
ATOM 707 O O . LYS A 1 87 ? 8.532 -16.161 24.662 1.00 53.97 87 LYS A O 1
ATOM 712 N N . LYS A 1 88 ? 9.43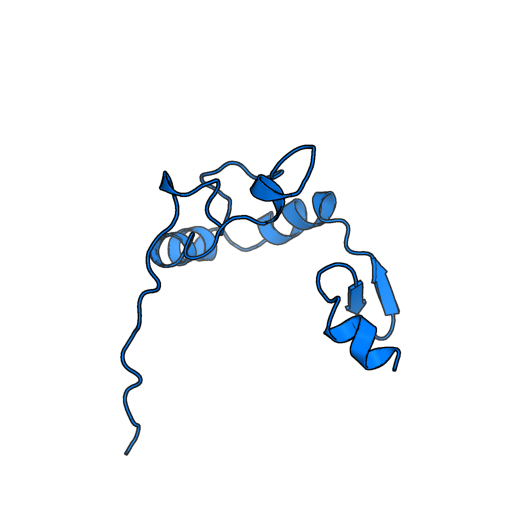3 -18.229 24.683 1.00 53.31 88 LYS A N 1
ATOM 713 C CA . LYS A 1 88 ? 8.348 -18.869 25.432 1.00 53.31 88 LYS A CA 1
ATOM 714 C C . LYS A 1 88 ? 8.432 -18.316 26.856 1.00 53.31 88 LYS A C 1
ATOM 716 O O . LYS A 1 88 ? 9.479 -18.433 27.486 1.00 53.31 88 LYS A O 1
ATOM 721 N N . ILE A 1 89 ? 7.385 -17.625 27.290 1.00 57.38 89 ILE A N 1
ATOM 722 C CA . ILE A 1 89 ? 7.227 -17.209 28.686 1.00 57.38 89 ILE A CA 1
ATOM 723 C C . ILE A 1 89 ? 6.860 -18.492 29.462 1.00 57.38 89 ILE A C 1
ATOM 725 O O . ILE A 1 89 ? 6.001 -19.215 28.948 1.00 57.38 89 ILE A O 1
ATOM 729 N N . PRO A 1 90 ? 7.551 -18.824 30.574 1.00 63.7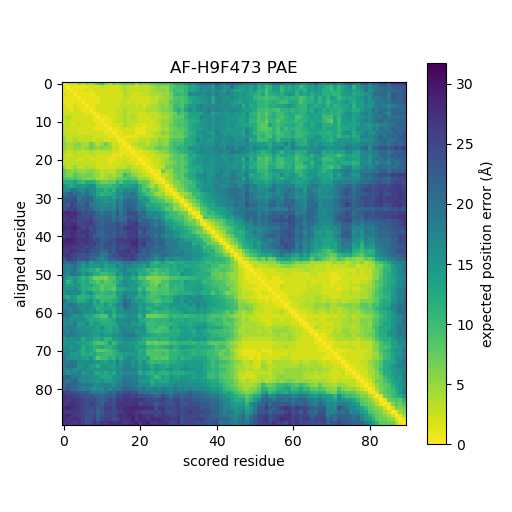5 90 PRO A N 1
ATOM 730 C CA . PRO A 1 90 ? 7.274 -20.016 31.383 1.00 63.75 90 PRO A CA 1
ATOM 731 C C . PRO A 1 90 ? 5.855 -20.051 31.946 1.00 63.75 90 PRO A C 1
ATOM 733 O O . PRO A 1 90 ? 5.323 -18.958 32.251 1.00 63.75 90 PRO A O 1
#

InterPro domains:
  IPR000571 Zinc finger, CCCH-type [PS50103] (46-76)

Foldseek 3Di:
DVVCVCVVVVVQWDADPNDTDGDDVLVVVVVVVPPPCVVLVVLVVQAAQAADCQLVPPPVRDPDDCSRHSHHSDDVRHDHGPDDPPDDDD

pLDDT: mean 72.21, std 15.61, range [40.56, 93.69]

Radius of gyration: 16.17 Å; Cα contacts (8 Å, |Δi|>4): 77; chains: 1; bounding box: 39×34×44 Å

Solvent-accessible surface area (backbone atoms only — not comparable to full-atom values): 5704 Å² total; per-residue (Å²): 106,72,72,54,51,47,64,72,42,48,92,44,33,43,78,56,97,92,41,82,38,76,61,54,70,80,63,46,61,60,61,62,68,70,52,62,71,76,52,58,67,58,42,67,81,71,46,9,56,44,71,26,61,40,49,75,70,38,95,88,37,48,93,56,56,77,91,72,38,65,33,6,84,46,75,95,52,49,38,80,74,81,80,73,81,78,78,80,78,132